Protein AF-A0A529IE09-F1 (afdb_monomer)

Secondary structure (DSSP, 8-state):
---HHHHHHHHTTS----SSGGG-SHHHHHHHHHHHHHHHHHHHTTSPPTT--PPP--

Foldseek 3Di:
DDDPVVVVCVVVVNDDDDPPCPQVDPVSVVVVVVLVVQQVVCVVVVHHRPDDDDDDPD

Solvent-accessible surface area (backbone atoms only — not comparable to full-atom values): 3803 Å² total; per-residue (Å²): 131,84,59,67,70,57,53,57,37,36,77,67,70,75,49,86,87,72,91,78,55,86,60,73,47,72,66,51,48,50,56,53,49,52,53,52,53,52,33,53,49,29,44,76,73,71,43,81,42,84,84,68,87,74,83,80,94,123

Radius of gyration: 18.88 Å; Cα contacts (8 Å, |Δi|>4): 21; chains: 1; bounding box: 36×30×47 Å

Structure (mmCIF, N/CA/C/O backbone):
data_AF-A0A529IE09-F1
#
_entry.id   AF-A0A529IE09-F1
#
loop_
_atom_site.group_PDB
_atom_site.id
_atom_site.type_symbol
_atom_site.label_atom_id
_atom_site.label_alt_id
_atom_site.label_comp_id
_atom_site.label_asym_id
_atom_site.label_entity_id
_atom_site.label_seq_id
_atom_site.pdbx_PDB_ins_code
_atom_site.Cartn_x
_atom_site.Cartn_y
_atom_site.Cartn_z
_atom_site.occupancy
_atom_site.B_iso_or_equiv
_atom_site.auth_seq_id
_atom_site.auth_comp_id
_atom_site.auth_asym_id
_atom_site.auth_atom_id
_atom_site.pdbx_PDB_model_num
ATOM 1 N N . ALA A 1 1 ? -12.202 -11.295 9.247 1.00 72.56 1 ALA A N 1
ATOM 2 C CA . ALA A 1 1 ? -13.174 -10.566 10.094 1.00 72.56 1 ALA A CA 1
ATOM 3 C C . ALA A 1 1 ? -12.426 -9.729 11.133 1.00 72.56 1 ALA A C 1
ATOM 5 O O . ALA A 1 1 ? -11.346 -10.141 11.544 1.00 72.56 1 ALA A O 1
ATOM 6 N N . LEU A 1 2 ? -12.958 -8.567 11.535 1.00 82.81 2 LEU A N 1
ATOM 7 C CA . LEU A 1 2 ? -12.347 -7.724 12.575 1.00 82.81 2 LEU A CA 1
ATOM 8 C C . LEU A 1 2 ? -12.354 -8.444 13.931 1.00 82.81 2 LEU A C 1
ATOM 10 O O . LEU A 1 2 ? -13.341 -9.076 14.303 1.00 82.81 2 LEU A O 1
ATOM 14 N N . ASN A 1 3 ? -11.257 -8.340 14.681 1.00 94.38 3 ASN A N 1
ATOM 15 C CA . ASN A 1 3 ? -11.147 -8.974 15.993 1.00 94.38 3 ASN A CA 1
ATOM 16 C C . AS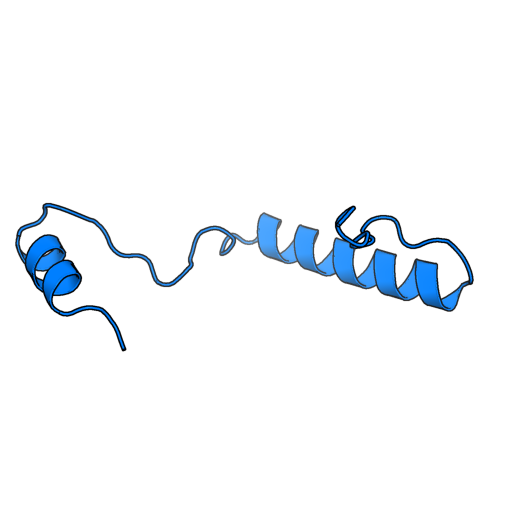N A 1 3 ? -12.120 -8.315 16.988 1.00 94.38 3 ASN A C 1
ATOM 18 O O . ASN A 1 3 ? -12.040 -7.113 17.251 1.00 94.38 3 ASN A O 1
ATOM 22 N N . SER A 1 4 ? -13.010 -9.110 17.586 1.00 95.31 4 SER A N 1
ATOM 23 C CA . SER A 1 4 ? -14.042 -8.628 18.513 1.00 95.31 4 SER A CA 1
ATOM 24 C C . SER A 1 4 ? -13.476 -7.928 19.754 1.00 95.31 4 SER A C 1
ATOM 26 O O . SER A 1 4 ? -14.113 -7.019 20.291 1.00 95.31 4 SER A O 1
ATOM 28 N N . LYS A 1 5 ? -12.263 -8.286 20.199 1.00 96.00 5 LYS A N 1
ATOM 29 C CA . LYS A 1 5 ? -11.574 -7.594 21.301 1.00 96.00 5 LYS A CA 1
ATOM 30 C C . LYS A 1 5 ? -11.203 -6.159 20.917 1.00 96.00 5 LYS A C 1
ATOM 32 O O . LYS A 1 5 ? -11.379 -5.259 21.733 1.00 96.00 5 LYS A O 1
ATOM 37 N N . LEU A 1 6 ? -10.752 -5.937 19.680 1.00 95.94 6 LEU A N 1
ATOM 38 C CA . LEU A 1 6 ? -10.402 -4.603 19.178 1.00 95.94 6 LEU A CA 1
ATOM 39 C C . LEU A 1 6 ? -11.643 -3.717 19.037 1.00 95.94 6 LEU A C 1
ATOM 41 O O . LEU A 1 6 ? -11.608 -2.557 19.437 1.00 95.94 6 LEU A O 1
ATOM 45 N N . LEU A 1 7 ? -12.761 -4.281 18.570 1.00 9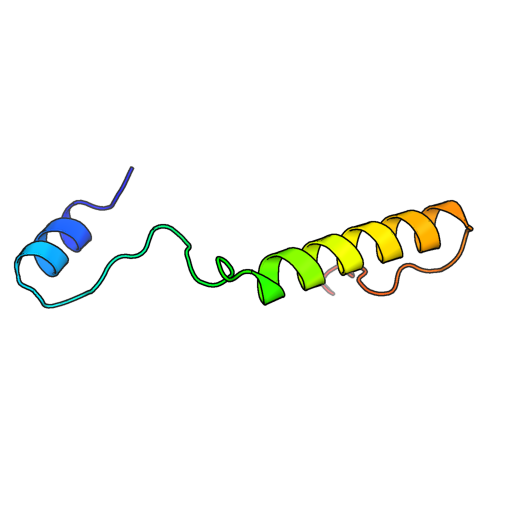5.81 7 LEU A N 1
ATOM 46 C CA . LEU A 1 7 ? -14.040 -3.565 18.494 1.00 95.81 7 LEU A CA 1
ATOM 47 C C . LEU A 1 7 ? -14.514 -3.090 19.876 1.00 95.81 7 LEU A C 1
ATOM 49 O O . LEU A 1 7 ? -14.915 -1.939 20.033 1.00 95.81 7 LEU A O 1
ATOM 53 N N . LYS A 1 8 ? -14.401 -3.941 20.906 1.00 97.44 8 LYS A N 1
ATOM 54 C CA . LYS A 1 8 ? -14.732 -3.565 22.293 1.00 97.44 8 LYS A CA 1
ATOM 55 C C . LYS A 1 8 ? -13.834 -2.449 22.835 1.00 97.44 8 LYS A C 1
ATOM 57 O O . LYS A 1 8 ? -14.301 -1.634 23.626 1.00 97.44 8 LYS A O 1
ATOM 62 N N . LEU A 1 9 ? -12.555 -2.418 22.458 1.00 97.75 9 LEU A N 1
ATOM 63 C CA . LEU A 1 9 ? -11.638 -1.344 22.854 1.00 97.75 9 LEU A CA 1
ATOM 64 C C . LEU A 1 9 ? -11.970 -0.027 22.147 1.00 97.75 9 LEU A C 1
ATOM 66 O O . LEU A 1 9 ? -11.955 1.017 22.799 1.00 97.75 9 LEU A O 1
ATOM 70 N N . ALA A 1 10 ? -12.319 -0.083 20.859 1.00 96.81 10 ALA A N 1
ATOM 71 C CA . ALA A 1 10 ? -12.743 1.084 20.089 1.00 96.81 10 ALA A CA 1
ATOM 72 C C . ALA A 1 10 ? -14.039 1.689 20.652 1.00 96.81 10 ALA A C 1
ATOM 74 O O . ALA A 1 10 ? -14.098 2.890 20.889 1.00 96.81 10 ALA A O 1
ATOM 75 N N . ALA A 1 11 ? -15.030 0.854 20.994 1.00 96.44 11 ALA A N 1
ATOM 76 C CA . ALA A 1 11 ? -16.274 1.296 21.635 1.00 96.44 11 ALA A CA 1
ATOM 77 C C . ALA A 1 11 ? -16.055 1.963 23.009 1.00 96.44 11 ALA A C 1
ATOM 79 O O . ALA A 1 11 ? -16.863 2.778 23.438 1.00 96.44 11 ALA A O 1
ATOM 80 N N . LYS A 1 12 ? -14.954 1.633 23.700 1.00 98.31 12 LYS A N 1
ATOM 81 C CA . LYS A 1 12 ? -14.530 2.273 24.959 1.00 98.31 12 LYS A CA 1
ATOM 82 C C . LYS A 1 12 ? -13.619 3.493 24.746 1.00 98.31 12 LYS A C 1
ATOM 84 O O . LYS A 1 12 ? -13.065 3.989 25.722 1.00 98.31 12 LYS A O 1
ATOM 89 N N . GLY A 1 13 ? -13.389 3.921 23.502 1.00 97.00 13 GLY A N 1
ATOM 90 C CA . GLY A 1 13 ? -12.525 5.058 23.169 1.00 97.00 13 GLY A CA 1
ATOM 91 C C . GLY A 1 13 ? -11.031 4.833 23.427 1.00 97.00 13 GLY A C 1
ATOM 92 O O . GLY A 1 13 ? -10.273 5.793 23.486 1.00 97.00 13 GLY A O 1
ATOM 93 N N . LYS A 1 14 ? -10.582 3.581 23.605 1.00 98.25 14 LYS A N 1
ATOM 94 C CA . LYS A 1 14 ? -9.173 3.276 23.926 1.00 98.25 14 LYS A CA 1
ATOM 95 C C . LYS A 1 14 ? -8.271 3.178 22.699 1.00 98.25 14 LYS A C 1
ATOM 97 O O . LYS A 1 14 ? -7.055 3.218 22.838 1.00 98.25 14 LYS A O 1
ATOM 102 N N . VAL A 1 15 ? -8.860 2.976 21.524 1.00 96.62 15 VAL A N 1
ATOM 103 C CA . VAL A 1 15 ? -8.156 2.830 20.246 1.00 96.62 15 VAL A CA 1
ATOM 104 C C . VAL A 1 15 ? -9.003 3.414 19.122 1.00 96.62 15 VAL A C 1
ATOM 106 O O . VAL A 1 15 ? -10.231 3.427 19.212 1.00 96.62 15 VAL A O 1
ATOM 109 N N . VAL A 1 16 ? -8.344 3.817 18.039 1.00 95.81 16 VAL A N 1
ATOM 110 C CA . VAL A 1 16 ? -8.983 4.173 16.768 1.00 95.81 16 VAL A CA 1
ATOM 111 C C . VAL A 1 16 ? -8.638 3.094 15.749 1.00 95.81 16 VAL A C 1
ATOM 113 O O . VAL A 1 16 ? -7.484 2.684 15.636 1.00 95.81 16 VAL A O 1
ATOM 116 N N . LEU A 1 17 ? -9.643 2.608 15.023 1.00 94.75 17 LEU A N 1
ATOM 117 C CA . LEU A 1 17 ? -9.477 1.602 13.979 1.00 94.75 17 LEU A CA 1
ATOM 118 C C . LEU A 1 17 ? -9.725 2.262 12.626 1.00 94.75 17 LEU A C 1
ATOM 120 O O . LEU A 1 17 ? -10.790 2.832 12.408 1.00 94.75 17 LEU A O 1
ATOM 124 N N . LEU A 1 18 ? -8.756 2.158 11.720 1.00 94.75 18 LEU A N 1
ATOM 125 C CA . LEU A 1 18 ? -8.869 2.656 10.352 1.00 94.75 18 LEU A CA 1
ATOM 126 C C . LEU A 1 18 ? -8.799 1.481 9.366 1.00 94.75 18 LEU A C 1
ATOM 128 O O . LEU A 1 18 ? -7.972 0.582 9.554 1.00 94.75 18 LEU A O 1
ATOM 132 N N . PRO A 1 19 ? -9.617 1.470 8.300 1.00 93.44 19 PRO A N 1
ATOM 133 C CA . PRO A 1 19 ? -9.616 0.413 7.291 1.00 93.44 19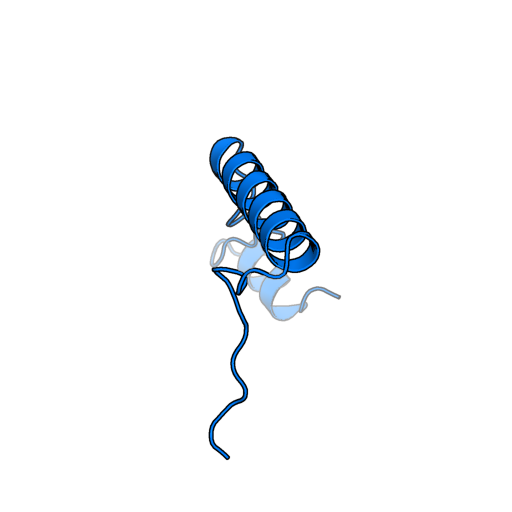 PRO A CA 1
ATOM 134 C C . PRO A 1 19 ? -8.436 0.570 6.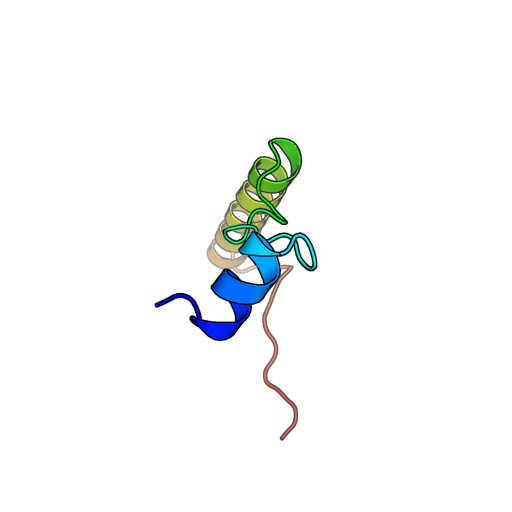316 1.00 93.44 19 PRO A C 1
ATOM 136 O O . PRO A 1 19 ? -8.628 0.884 5.147 1.00 93.44 19 PRO A O 1
ATOM 139 N N . HIS A 1 20 ? -7.202 0.383 6.800 1.00 94.56 20 HIS A N 1
ATOM 140 C CA . HIS A 1 20 ? -5.971 0.512 6.000 1.00 94.56 20 HIS A CA 1
ATOM 141 C C . HIS A 1 20 ? -5.860 1.866 5.261 1.00 94.56 20 HIS A C 1
ATOM 143 O O . HIS A 1 20 ? -5.439 1.949 4.114 1.00 94.56 20 HIS A O 1
ATOM 149 N N . MET A 1 21 ? -6.241 2.963 5.920 1.00 96.81 21 MET A N 1
ATOM 150 C CA . MET A 1 21 ? -6.264 4.299 5.303 1.00 96.81 21 MET A CA 1
ATOM 151 C C . MET A 1 21 ? -4.894 4.993 5.227 1.00 96.81 21 MET A C 1
ATOM 153 O O . MET A 1 21 ? -4.832 6.153 4.840 1.00 96.81 21 MET A O 1
ATOM 157 N N . GLY A 1 22 ? -3.798 4.318 5.592 1.00 95.44 22 GLY A N 1
ATOM 158 C CA . GLY A 1 22 ? -2.475 4.947 5.709 1.00 95.44 22 GLY A CA 1
ATOM 159 C C . GLY A 1 22 ? -1.977 5.592 4.411 1.00 95.44 22 GLY A C 1
ATOM 160 O O . GLY A 1 22 ? -1.434 6.687 4.447 1.00 95.44 22 GLY A O 1
ATOM 161 N N . SER A 1 23 ? 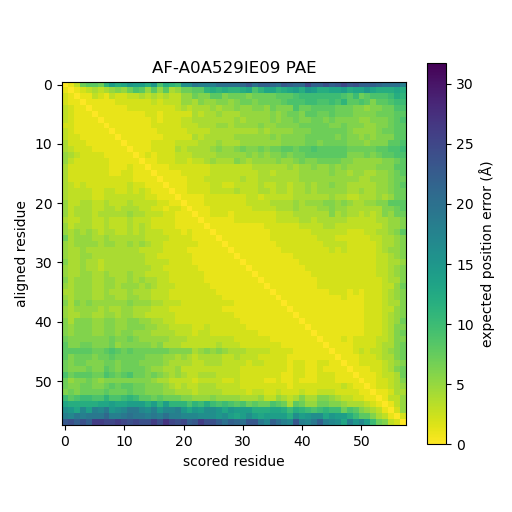-2.217 4.951 3.266 1.00 96.12 23 SER A N 1
ATOM 162 C CA . SER A 1 23 ? -1.869 5.467 1.933 1.00 96.12 23 SER A CA 1
ATOM 163 C C . SER A 1 23 ? -3.047 6.126 1.207 1.00 96.12 23 SER A C 1
ATOM 165 O O . SER A 1 23 ? -2.961 6.424 0.019 1.00 96.12 23 SER A O 1
ATOM 167 N N . ALA A 1 24 ? -4.177 6.345 1.886 1.00 97.12 24 ALA A N 1
ATOM 168 C CA . ALA A 1 24 ? -5.412 6.815 1.263 1.00 97.12 24 ALA A CA 1
ATOM 169 C C . ALA A 1 24 ? -5.456 8.343 1.045 1.00 97.12 24 ALA A C 1
ATOM 171 O O . ALA A 1 24 ? -6.534 8.929 1.124 1.00 97.12 24 ALA A O 1
ATOM 172 N N . THR A 1 25 ? -4.319 8.976 0.752 1.00 97.56 25 THR A N 1
ATOM 173 C CA . THR A 1 25 ? -4.235 10.385 0.330 1.00 97.56 25 THR A CA 1
ATOM 174 C C . THR A 1 25 ? -4.252 10.495 -1.197 1.00 97.56 25 THR A C 1
ATOM 176 O O . THR A 1 25 ? -4.045 9.499 -1.897 1.00 97.56 25 THR A O 1
ATOM 179 N N . LEU A 1 26 ? -4.545 11.683 -1.734 1.00 98.19 26 LEU A N 1
ATOM 180 C CA . LEU A 1 26 ? -4.560 11.897 -3.184 1.00 98.19 26 LEU A CA 1
ATOM 181 C C . LEU A 1 26 ? -3.142 11.767 -3.751 1.00 98.19 26 LEU A C 1
ATOM 183 O O . LEU A 1 26 ? -2.911 11.000 -4.681 1.00 98.19 26 LEU A O 1
ATOM 187 N N . GLU A 1 27 ? -2.201 12.452 -3.114 1.00 98.25 27 GLU A N 1
ATOM 188 C CA . GLU A 1 27 ? -0.781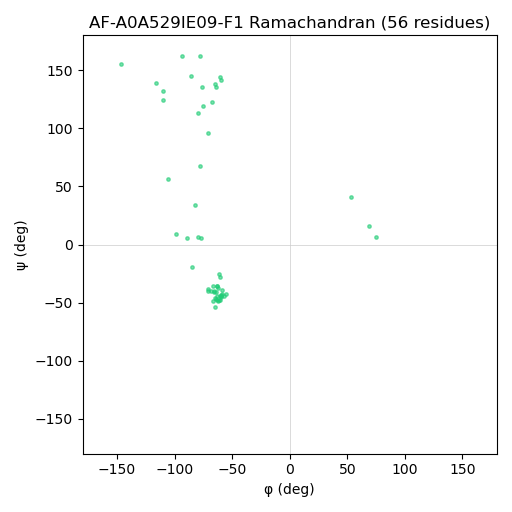 12.489 -3.452 1.00 98.25 27 GLU A CA 1
ATOM 189 C C . GLU A 1 27 ? -0.178 11.084 -3.369 1.00 98.25 27 GLU A C 1
ATOM 191 O O . GLU A 1 27 ? 0.430 10.607 -4.319 1.00 98.25 27 GLU A O 1
ATOM 196 N N . GLY A 1 28 ? -0.452 10.355 -2.278 1.00 97.81 28 GLY A N 1
ATOM 197 C CA . GLY A 1 28 ? 0.064 9.001 -2.083 1.00 97.81 28 GLY A CA 1
ATOM 198 C C . GLY A 1 28 ? -0.426 8.020 -3.148 1.00 97.81 28 GLY A C 1
ATOM 199 O O . GLY A 1 28 ? 0.341 7.176 -3.606 1.00 97.81 28 GLY A O 1
ATOM 200 N N . ARG A 1 29 ? -1.685 8.135 -3.592 1.00 98.00 29 ARG A N 1
ATOM 201 C CA . ARG A 1 29 ? -2.222 7.288 -4.670 1.00 98.00 29 ARG A CA 1
ATOM 202 C C . ARG A 1 29 ? -1.629 7.633 -6.035 1.00 98.00 29 ARG A C 1
ATOM 204 O O . ARG A 1 29 ? -1.392 6.706 -6.808 1.00 98.00 29 ARG A O 1
ATOM 211 N N . ILE A 1 30 ? -1.402 8.916 -6.322 1.00 98.38 30 ILE A N 1
ATOM 212 C CA . ILE A 1 30 ? -0.768 9.366 -7.569 1.00 98.38 30 ILE A CA 1
ATOM 213 C C . ILE A 1 30 ? 0.678 8.862 -7.618 1.00 98.38 30 ILE A C 1
ATOM 215 O O . ILE A 1 30 ? 1.011 8.101 -8.526 1.00 98.38 30 ILE A O 1
ATOM 219 N N . ASP A 1 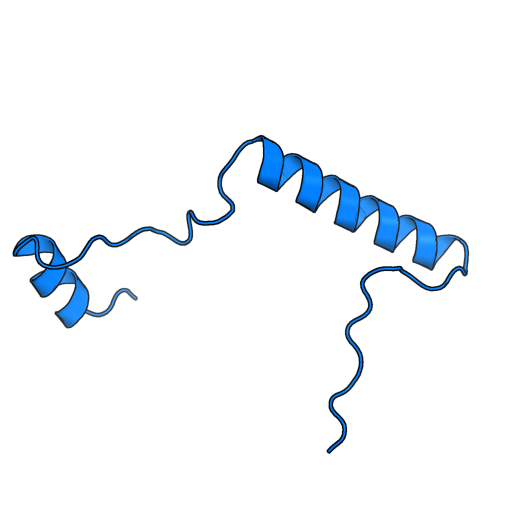31 ? 1.477 9.147 -6.588 1.00 98.25 31 ASP A N 1
ATOM 220 C CA . ASP A 1 31 ? 2.885 8.736 -6.505 1.00 98.25 31 ASP A CA 1
ATOM 221 C C . ASP A 1 31 ? 3.045 7.208 -6.590 1.00 98.25 31 ASP A C 1
ATOM 223 O O . ASP A 1 31 ? 3.915 6.685 -7.295 1.00 98.25 31 ASP A O 1
ATOM 227 N N . MET A 1 32 ? 2.183 6.452 -5.894 1.00 98.25 32 MET A N 1
ATOM 228 C CA . MET A 1 32 ? 2.177 4.988 -5.981 1.00 98.25 32 MET A CA 1
ATOM 229 C C . MET A 1 32 ? 1.813 4.496 -7.388 1.00 98.25 32 MET A C 1
ATOM 231 O O . MET A 1 32 ? 2.416 3.534 -7.869 1.00 98.25 32 MET A O 1
ATOM 235 N N . GLY A 1 33 ? 0.839 5.130 -8.045 1.00 97.94 33 GLY A N 1
ATOM 236 C CA . GLY A 1 33 ? 0.437 4.795 -9.411 1.00 97.94 33 GLY A CA 1
ATOM 237 C C . GLY A 1 33 ? 1.563 5.030 -10.417 1.00 97.94 33 GLY A C 1
ATOM 238 O O . GLY A 1 33 ? 1.890 4.134 -11.200 1.00 97.94 33 GLY A O 1
ATOM 239 N N . GLU A 1 34 ? 2.212 6.191 -10.348 1.00 98.31 34 GLU A N 1
ATOM 240 C CA . GLU A 1 34 ? 3.359 6.535 -11.194 1.00 98.31 34 GLU A CA 1
ATOM 241 C C . GLU A 1 34 ? 4.518 5.554 -11.004 1.00 98.31 34 GLU A C 1
ATOM 243 O O . GLU A 1 34 ? 5.069 5.039 -11.982 1.00 98.31 34 GLU A O 1
ATOM 248 N N . LYS A 1 35 ? 4.834 5.206 -9.750 1.00 97.69 35 LYS A N 1
ATOM 249 C CA . LYS A 1 35 ? 5.862 4.209 -9.424 1.00 97.69 35 LYS A CA 1
ATOM 250 C C . LYS A 1 35 ? 5.602 2.867 -10.116 1.00 97.69 35 LYS A C 1
ATOM 252 O O . LYS A 1 35 ? 6.538 2.265 -10.651 1.00 97.69 35 LYS A O 1
ATOM 257 N N . VAL A 1 36 ? 4.354 2.393 -10.138 1.00 98.12 36 VAL A N 1
ATOM 258 C CA . VAL A 1 36 ? 3.992 1.137 -10.821 1.00 98.12 36 VAL A CA 1
ATOM 259 C C . VAL A 1 36 ? 4.222 1.251 -12.328 1.00 98.12 36 VAL A C 1
ATOM 261 O O . VAL A 1 36 ? 4.861 0.374 -12.912 1.00 98.12 36 VAL A O 1
ATOM 264 N N . ILE A 1 37 ? 3.762 2.339 -12.951 1.00 98.38 37 ILE A N 1
ATOM 265 C CA . ILE A 1 37 ? 3.913 2.567 -14.397 1.00 98.38 37 ILE A CA 1
ATOM 266 C C . ILE A 1 37 ? 5.396 2.598 -14.791 1.00 98.38 37 ILE A C 1
ATOM 268 O O . ILE A 1 37 ? 5.792 1.929 -15.748 1.00 98.38 37 ILE A O 1
ATOM 272 N N . ILE A 1 38 ? 6.230 3.307 -14.025 1.00 98.31 38 ILE A N 1
ATOM 273 C CA . ILE A 1 38 ? 7.676 3.399 -14.269 1.00 98.31 38 ILE A CA 1
ATOM 274 C C . ILE A 1 38 ? 8.337 2.019 -14.192 1.00 98.31 38 ILE A C 1
ATOM 276 O O . ILE A 1 38 ? 9.137 1.676 -15.062 1.00 98.31 38 ILE A O 1
ATOM 280 N N . ASN A 1 39 ? 7.993 1.199 -13.196 1.00 98.38 39 ASN A N 1
ATOM 281 C CA . ASN A 1 39 ? 8.560 -0.146 -13.069 1.00 98.38 39 ASN A CA 1
ATOM 282 C C . ASN A 1 39 ? 8.142 -1.067 -14.225 1.00 98.38 39 ASN A C 1
ATOM 284 O O . ASN A 1 39 ? 8.989 -1.794 -14.748 1.00 98.38 39 ASN A O 1
ATOM 288 N N . ILE A 1 40 ? 6.875 -1.010 -14.657 1.00 98.12 40 ILE A N 1
ATOM 289 C CA . ILE A 1 40 ? 6.385 -1.773 -15.818 1.00 98.12 40 ILE A CA 1
ATOM 290 C C . ILE A 1 40 ? 7.142 -1.357 -17.077 1.00 98.12 40 ILE A C 1
ATOM 292 O O . ILE A 1 40 ? 7.629 -2.214 -17.816 1.00 98.12 40 ILE A O 1
ATOM 296 N N . ARG A 1 41 ? 7.271 -0.047 -17.312 1.00 98.38 41 ARG A N 1
ATOM 297 C CA . ARG A 1 41 ? 7.956 0.465 -18.498 1.00 98.38 41 ARG A CA 1
ATOM 298 C C . ARG A 1 41 ? 9.437 0.098 -18.496 1.00 98.38 41 ARG A C 1
ATOM 300 O O . ARG A 1 41 ? 9.924 -0.411 -19.499 1.00 98.38 41 ARG A O 1
ATOM 307 N N . ALA A 1 42 ? 10.123 0.284 -17.367 1.00 98.19 42 ALA A N 1
ATOM 308 C CA . ALA A 1 42 ? 11.525 -0.092 -17.214 1.00 98.19 42 ALA A CA 1
ATOM 309 C C . ALA A 1 42 ? 11.741 -1.582 -17.513 1.00 98.19 42 ALA A C 1
ATOM 311 O O . ALA A 1 42 ? 12.662 -1.925 -18.249 1.00 98.19 42 ALA A O 1
ATOM 312 N N . PHE A 1 43 ? 10.866 -2.454 -17.001 1.00 97.88 43 PHE A N 1
ATOM 313 C CA . PHE A 1 43 ? 10.923 -3.886 -17.287 1.00 97.88 43 PHE A CA 1
ATOM 314 C C . PHE A 1 43 ? 10.723 -4.192 -18.776 1.00 97.88 43 PHE A C 1
ATOM 316 O O . PHE A 1 43 ? 11.509 -4.934 -19.361 1.00 97.88 43 PHE A O 1
ATOM 323 N N . PHE A 1 44 ? 9.688 -3.612 -19.392 1.00 98.31 44 PHE A N 1
ATOM 324 C CA . PHE A 1 44 ? 9.361 -3.846 -20.800 1.00 98.31 44 PHE A CA 1
ATOM 325 C C . PHE A 1 44 ? 10.467 -3.362 -21.747 1.00 98.31 44 PHE A C 1
ATOM 327 O O . PHE A 1 44 ? 10.768 -4.024 -22.735 1.00 98.31 44 PHE A O 1
ATOM 334 N N . ASP A 1 45 ? 11.127 -2.257 -21.402 1.00 98.19 45 ASP A N 1
ATOM 335 C CA . ASP A 1 45 ? 12.254 -1.707 -22.160 1.00 98.19 45 ASP A CA 1
ATOM 336 C C . ASP A 1 45 ? 13.574 -2.475 -21.928 1.00 98.19 45 ASP A C 1
ATOM 338 O O . ASP A 1 45 ? 14.628 -2.045 -22.392 1.00 98.19 45 ASP A O 1
ATOM 342 N N . GLY A 1 46 ? 13.557 -3.587 -21.182 1.00 97.44 46 GLY A N 1
ATOM 343 C CA . GLY A 1 46 ? 14.744 -4.394 -20.875 1.00 97.44 46 GLY A CA 1
ATOM 344 C C . GLY A 1 46 ? 15.683 -3.772 -19.834 1.00 97.44 46 GLY A C 1
ATOM 345 O O . GLY A 1 46 ? 16.760 -4.312 -19.563 1.00 97.44 46 GLY A O 1
ATOM 346 N N . HIS A 1 47 ? 15.286 -2.659 -19.215 1.00 97.81 47 HIS A N 1
ATOM 347 C CA . HIS A 1 47 ? 16.019 -2.058 -18.110 1.00 97.81 47 HIS A CA 1
ATOM 348 C C . HIS A 1 47 ? 15.745 -2.820 -16.813 1.00 97.81 47 HIS A C 1
ATOM 350 O O . HIS A 1 47 ? 14.774 -3.560 -16.659 1.00 97.81 47 HIS A O 1
ATOM 356 N N . ARG A 1 48 ? 16.617 -2.623 -15.824 1.00 96.31 48 ARG A N 1
ATOM 357 C CA . ARG A 1 48 ? 16.383 -3.134 -14.471 1.00 96.31 48 ARG A CA 1
ATOM 358 C C . ARG A 1 48 ? 15.338 -2.241 -13.792 1.00 96.31 48 ARG A C 1
ATOM 360 O O . ARG A 1 48 ? 15.635 -1.060 -13.619 1.00 96.31 48 ARG A O 1
ATOM 367 N N . PRO A 1 49 ? 14.168 -2.767 -13.377 1.00 97.75 49 PRO A N 1
ATOM 368 C CA . PRO A 1 49 ? 13.181 -1.956 -12.674 1.00 97.75 49 PRO A CA 1
ATOM 369 C C . PRO A 1 49 ? 13.763 -1.371 -11.379 1.00 97.75 49 PRO A C 1
ATOM 371 O O . PRO A 1 49 ? 14.540 -2.062 -10.707 1.00 97.75 49 PRO A O 1
ATOM 374 N N . PRO A 1 50 ? 13.424 -0.121 -11.025 1.00 96.38 50 PRO A N 1
ATOM 375 C CA . PRO A 1 50 ? 13.976 0.540 -9.845 1.00 96.38 50 PRO A CA 1
ATOM 376 C C . PRO A 1 50 ? 13.533 -0.106 -8.521 1.00 96.38 50 PRO A C 1
ATOM 378 O O . PRO A 1 50 ? 14.342 -0.208 -7.602 1.00 96.38 50 PRO A O 1
ATOM 381 N N . ASP A 1 51 ? 12.297 -0.604 -8.422 1.00 97.00 51 ASP A N 1
ATOM 382 C CA . ASP A 1 51 ? 11.710 -1.124 -7.178 1.00 97.00 51 ASP A CA 1
ATOM 383 C C . ASP A 1 51 ? 11.629 -2.664 -7.169 1.00 97.00 51 ASP A C 1
ATOM 385 O O . ASP A 1 51 ? 10.564 -3.263 -7.009 1.00 97.00 51 ASP A O 1
ATOM 389 N N . ARG A 1 52 ? 12.766 -3.346 -7.358 1.00 94.69 52 ARG A N 1
ATOM 390 C CA . ARG A 1 52 ? 12.810 -4.820 -7.307 1.00 94.69 52 ARG A CA 1
ATOM 391 C C . ARG A 1 52 ? 12.755 -5.352 -5.880 1.00 94.69 52 ARG A C 1
ATOM 393 O O . ARG A 1 52 ? 13.534 -4.946 -5.021 1.00 94.69 52 ARG A O 1
ATOM 400 N N . VAL A 1 53 ? 11.937 -6.380 -5.682 1.00 93.56 53 VAL A N 1
ATOM 401 C CA . VAL A 1 53 ? 12.002 -7.233 -4.493 1.00 93.56 53 VAL A CA 1
ATOM 402 C C . VAL A 1 53 ? 13.148 -8.225 -4.681 1.00 93.56 53 VAL A C 1
ATOM 404 O O . VAL A 1 53 ? 13.114 -9.064 -5.580 1.00 93.56 53 VAL A O 1
ATOM 407 N N . LEU A 1 54 ? 14.192 -8.101 -3.862 1.0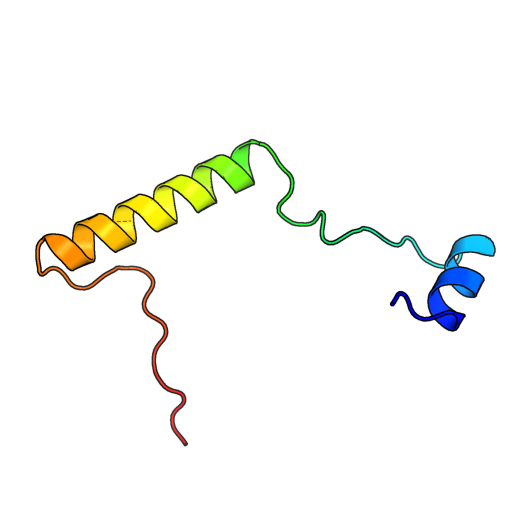0 91.56 54 LEU A N 1
ATOM 408 C CA . LEU A 1 54 ? 15.318 -9.033 -3.867 1.00 91.56 54 LEU A CA 1
ATOM 409 C C . LEU A 1 54 ? 15.002 -10.238 -2.968 1.00 91.56 54 LEU A C 1
ATOM 411 O O . LEU A 1 54 ? 14.342 -10.064 -1.940 1.00 91.56 54 LEU A O 1
ATOM 415 N N . PRO A 1 55 ? 15.466 -11.451 -3.318 1.00 91.56 55 PRO A N 1
ATOM 416 C CA . PRO A 1 55 ? 15.303 -12.606 -2.448 1.00 91.56 55 PRO A CA 1
ATOM 417 C C . PRO A 1 55 ? 16.006 -12.371 -1.107 1.00 91.56 55 PRO A C 1
ATOM 419 O O . PRO A 1 55 ? 17.075 -11.755 -1.044 1.00 91.56 55 PRO A O 1
ATOM 422 N N . LEU A 1 56 ? 15.405 -12.883 -0.032 1.00 87.69 56 LEU A N 1
ATOM 423 C CA . LEU A 1 56 ? 16.045 -12.914 1.277 1.00 87.69 56 LEU A CA 1
ATOM 424 C C . LEU A 1 56 ? 17.273 -13.825 1.196 1.00 87.69 56 LEU A C 1
ATOM 426 O O . LEU A 1 56 ? 17.212 -14.910 0.617 1.00 87.69 56 LEU A O 1
ATOM 430 N N . ARG A 1 57 ? 18.394 -13.379 1.770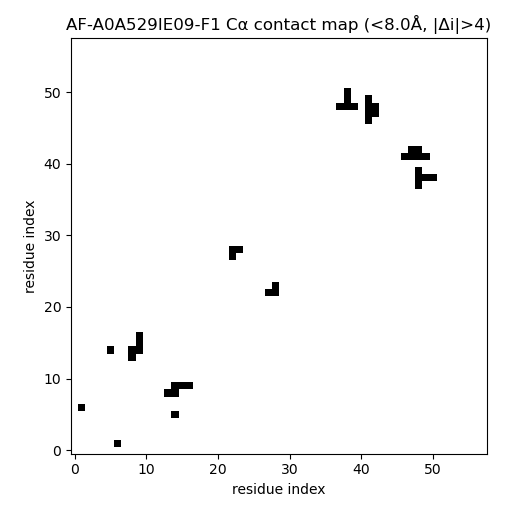 1.00 81.50 57 ARG A N 1
ATOM 431 C CA . ARG A 1 57 ? 19.554 -14.247 1.991 1.00 81.50 57 ARG A CA 1
ATOM 432 C C . ARG A 1 57 ? 19.181 -15.218 3.108 1.00 81.50 57 ARG A C 1
ATOM 434 O O . ARG A 1 57 ? 19.252 -14.850 4.277 1.00 81.50 57 ARG A O 1
ATOM 441 N N . THR A 1 58 ? 18.728 -16.402 2.721 1.00 69.62 58 THR A N 1
ATOM 442 C CA . THR A 1 58 ? 18.539 -17.564 3.598 1.00 69.62 58 THR A CA 1
ATOM 443 C C . THR A 1 58 ? 19.495 -18.647 3.151 1.00 69.62 58 THR A C 1
ATOM 445 O O . THR A 1 58 ? 19.687 -18.754 1.918 1.00 69.62 58 THR A O 1
#

Sequence (58 aa):
ALNSKLLKLAAKGKVVLLPHMGSATLEGRIDMGEKVIINIRAFFDGHRPPDRVLPLRT

Mean predicted aligned error: 4.52 Å

pLDDT: mean 95.24, std 5.65, range [69.62, 98.38]